Protein AF-A0A932K8K1-F1 (afdb_monomer_lite)

Structure (mmCIF, N/CA/C/O backbone):
data_AF-A0A932K8K1-F1
#
_entry.id   AF-A0A932K8K1-F1
#
loop_
_atom_site.group_PDB
_atom_site.id
_atom_site.type_symbol
_atom_site.label_atom_id
_atom_site.label_alt_id
_atom_site.label_comp_id
_atom_site.label_asym_id
_atom_site.label_entity_id
_atom_site.label_seq_id
_atom_site.pdbx_PDB_ins_code
_atom_site.Cartn_x
_atom_site.Cartn_y
_atom_site.Cartn_z
_atom_site.occupancy
_atom_site.B_iso_or_equiv
_atom_site.auth_seq_id
_atom_site.auth_comp_id
_atom_site.auth_asym_id
_atom_site.auth_atom_id
_atom_site.pdbx_PDB_model_num
ATOM 1 N N . MET A 1 1 ? -34.061 33.941 15.077 1.00 43.28 1 MET A N 1
ATOM 2 C CA . MET A 1 1 ? -33.560 33.214 13.891 1.00 43.28 1 MET A CA 1
ATOM 3 C C . MET A 1 1 ? -32.746 32.029 14.382 1.00 43.28 1 MET A C 1
ATOM 5 O O . MET A 1 1 ? -31.820 32.251 15.146 1.00 43.28 1 MET A O 1
ATOM 9 N N . SER A 1 2 ? -33.137 30.806 14.022 1.00 55.41 2 SER A N 1
ATOM 10 C CA . SER A 1 2 ? -32.400 29.568 14.315 1.00 55.41 2 SER A CA 1
ATOM 11 C C . SER A 1 2 ? -31.718 29.115 13.027 1.00 55.41 2 SER A C 1
ATOM 13 O O . SER A 1 2 ? -32.396 28.988 12.009 1.00 55.41 2 SER A O 1
ATOM 15 N N . THR A 1 3 ? -30.405 28.893 13.063 1.00 62.25 3 THR A N 1
ATOM 16 C CA . THR A 1 3 ? -29.659 28.274 11.960 1.00 62.25 3 THR A CA 1
ATOM 17 C C . THR A 1 3 ? -29.418 26.815 12.320 1.00 62.25 3 THR A C 1
ATOM 19 O O . THR A 1 3 ? -28.753 26.521 13.311 1.00 62.25 3 THR A O 1
ATOM 22 N N . HIS A 1 4 ? -29.953 25.894 11.523 1.00 63.59 4 HIS A N 1
ATOM 23 C CA . HIS A 1 4 ? -29.689 24.466 11.674 1.00 63.59 4 HIS A CA 1
ATOM 24 C C . HIS A 1 4 ? -28.389 24.113 10.942 1.00 63.59 4 HIS A C 1
ATOM 26 O O . HIS A 1 4 ? -28.343 24.122 9.714 1.00 63.59 4 HIS A O 1
ATOM 32 N N . PHE A 1 5 ? -27.331 23.799 11.691 1.00 62.91 5 PHE A N 1
ATOM 33 C CA . PHE A 1 5 ? -26.069 23.310 11.134 1.00 62.91 5 PHE A CA 1
ATOM 34 C C . PHE A 1 5 ? -26.145 21.794 10.919 1.00 62.91 5 PHE A C 1
ATOM 36 O O . PHE A 1 5 ? -25.765 21.003 11.779 1.00 62.91 5 PHE A O 1
ATOM 43 N N . PHE A 1 6 ? -26.659 21.376 9.764 1.00 62.94 6 PHE A N 1
ATOM 44 C CA . PHE A 1 6 ? -26.517 19.994 9.309 1.00 62.94 6 PHE A CA 1
ATOM 45 C C . PHE A 1 6 ? -25.102 19.785 8.752 1.00 62.94 6 PHE A C 1
ATOM 47 O O . PHE A 1 6 ? -24.690 20.495 7.841 1.00 62.94 6 PHE A O 1
ATOM 54 N N . GLY A 1 7 ? -24.366 18.803 9.285 1.00 61.94 7 GLY A N 1
ATOM 55 C CA . GLY A 1 7 ? -23.117 18.314 8.678 1.00 61.94 7 GLY A CA 1
ATOM 56 C C . GLY A 1 7 ? -21.824 18.553 9.461 1.00 61.94 7 GLY A C 1
ATOM 57 O O . GLY A 1 7 ? -20.810 17.964 9.105 1.00 61.94 7 GLY A O 1
ATOM 58 N N . ILE A 1 8 ? -21.839 19.325 10.553 1.00 65.94 8 ILE A N 1
ATOM 59 C CA . ILE A 1 8 ? -20.686 19.409 11.466 1.00 65.94 8 ILE A CA 1
ATOM 60 C C . ILE A 1 8 ? -20.821 18.276 12.489 1.00 65.94 8 ILE A C 1
ATOM 62 O O . ILE A 1 8 ? -21.490 18.423 13.509 1.00 65.94 8 ILE A O 1
ATOM 66 N N . LYS A 1 9 ? -20.248 17.109 12.182 1.00 66.31 9 LYS A N 1
ATOM 67 C CA . LYS A 1 9 ? -20.046 16.031 13.159 1.00 66.31 9 LYS A CA 1
ATOM 68 C C . LYS A 1 9 ? -18.589 16.043 13.602 1.00 66.31 9 LYS A C 1
ATOM 70 O O . LYS A 1 9 ? -17.698 16.049 12.758 1.00 66.31 9 LYS A O 1
ATOM 75 N N . GLU A 1 10 ? -18.350 15.996 14.908 1.00 73.56 10 GLU A N 1
ATOM 76 C CA . GLU A 1 10 ? -17.034 15.626 15.426 1.00 73.56 10 GLU A CA 1
ATOM 77 C C . GLU A 1 10 ? -16.795 14.148 15.107 1.00 73.56 10 GLU A C 1
ATOM 79 O O . GLU A 1 10 ? -17.395 13.253 15.704 1.00 73.56 10 GLU A O 1
ATOM 84 N N . TRP A 1 11 ? -15.962 13.886 14.104 1.00 77.12 11 TRP A N 1
ATOM 85 C CA . TRP A 1 11 ? -15.469 12.547 13.822 1.00 77.12 11 TRP A CA 1
ATOM 86 C C . TRP A 1 11 ? -14.117 12.367 14.489 1.00 77.12 11 TRP A C 1
ATOM 88 O O . TRP A 1 11 ? -13.108 12.917 14.051 1.00 77.12 11 TRP A O 1
ATOM 98 N N . THR A 1 12 ? -14.106 11.572 15.552 1.00 84.69 12 THR A N 1
ATOM 99 C CA . THR A 1 12 ? -12.870 11.089 16.158 1.00 84.69 12 THR A CA 1
ATOM 100 C C . THR A 1 12 ? -12.443 9.828 15.421 1.00 84.69 12 THR A C 1
ATOM 102 O O . THR A 1 12 ? -13.125 8.807 15.484 1.00 84.69 12 THR A O 1
ATOM 105 N N . PHE A 1 13 ? -11.318 9.896 14.714 1.00 84.75 13 PHE A N 1
ATOM 106 C CA . PHE A 1 13 ? -10.721 8.739 14.056 1.00 84.75 13 PHE A CA 1
ATOM 107 C C . PHE A 1 13 ? -9.668 8.109 14.966 1.00 84.75 13 PHE A C 1
ATOM 109 O O . PHE A 1 13 ? -8.772 8.796 15.457 1.00 84.75 13 PHE A O 1
ATOM 116 N N . SER A 1 14 ? -9.755 6.796 15.172 1.00 90.75 14 SER A N 1
ATOM 117 C CA . SER A 1 14 ? -8.705 6.021 15.833 1.00 90.75 14 SER A CA 1
ATOM 118 C C . SER A 1 14 ? -7.799 5.406 14.777 1.00 90.75 14 SER A C 1
ATOM 120 O O . SER A 1 14 ? -8.255 4.648 13.924 1.00 90.75 14 SER A O 1
ATOM 122 N N . TYR A 1 15 ? -6.511 5.735 14.831 1.00 92.25 15 TYR A N 1
ATOM 123 C CA . TYR A 1 15 ? -5.514 5.082 13.991 1.00 92.25 15 TYR A CA 1
ATOM 124 C C . TYR A 1 15 ? -5.437 3.586 14.329 1.00 92.25 15 TYR A C 1
ATOM 126 O O . TYR A 1 15 ? -5.311 3.229 15.500 1.00 92.25 15 TYR A O 1
ATOM 134 N N . SER A 1 16 ? -5.494 2.726 13.309 1.00 92.31 16 SER A N 1
ATOM 135 C CA . SER A 1 16 ? -5.326 1.276 13.451 1.00 92.31 16 SER A CA 1
ATOM 136 C C . SER A 1 16 ? -3.922 0.842 13.026 1.00 92.31 16 SER A C 1
ATOM 138 O O . SER A 1 16 ? -3.135 0.383 13.851 1.00 92.31 16 SER A O 1
ATOM 140 N N . HIS A 1 17 ? -3.597 0.999 11.743 1.00 92.38 17 HIS A N 1
ATOM 141 C CA . HIS A 1 17 ? -2.329 0.594 11.150 1.00 92.38 17 HIS A CA 1
ATOM 142 C C . HIS A 1 17 ? -2.073 1.310 9.814 1.00 92.38 17 HIS A C 1
ATOM 144 O O . HIS A 1 17 ? -2.940 1.987 9.263 1.00 92.38 17 HIS A O 1
ATOM 150 N N . SER A 1 18 ? -0.855 1.149 9.296 1.00 90.56 18 SER A N 1
ATOM 151 C CA . SER A 1 18 ? -0.448 1.611 7.967 1.00 90.56 18 SER A CA 1
ATOM 152 C C . SER A 1 18 ? -0.294 0.416 7.035 1.00 90.56 18 SER A C 1
ATOM 154 O O . SER A 1 18 ? 0.268 -0.603 7.436 1.00 90.56 18 SER A O 1
ATOM 156 N N . VAL A 1 19 ? -0.763 0.545 5.795 1.00 89.44 19 VAL A N 1
ATOM 157 C CA . VAL A 1 19 ? -0.723 -0.537 4.806 1.00 89.44 19 VAL A CA 1
ATOM 158 C C . VAL A 1 19 ? 0.353 -0.260 3.765 1.00 89.44 19 VAL A C 1
ATOM 160 O O . VAL A 1 19 ? 0.373 0.781 3.110 1.00 89.44 19 VAL A O 1
ATOM 163 N N . GLY A 1 20 ? 1.243 -1.238 3.607 1.00 88.38 20 GLY A N 1
ATOM 164 C CA . GLY A 1 20 ? 2.336 -1.215 2.644 1.00 88.38 20 GLY A CA 1
ATOM 165 C C . GLY A 1 20 ? 3.526 -0.345 3.037 1.00 88.38 20 GLY A C 1
ATOM 166 O O . GLY A 1 20 ? 3.618 0.220 4.124 1.00 88.38 20 GLY A O 1
ATOM 167 N N . ARG A 1 21 ? 4.490 -0.280 2.119 1.00 88.31 21 ARG A N 1
ATOM 168 C CA . ARG A 1 21 ? 5.770 0.407 2.298 1.00 88.31 21 ARG A CA 1
ATOM 169 C C . ARG A 1 21 ? 6.042 1.311 1.108 1.00 88.31 21 ARG A C 1
ATOM 171 O O . ARG A 1 21 ? 5.754 0.930 -0.024 1.00 88.31 21 ARG A O 1
ATOM 178 N N . ASN A 1 22 ? 6.653 2.471 1.350 1.00 88.12 22 ASN A N 1
ATOM 179 C CA . ASN A 1 22 ? 7.169 3.287 0.256 1.00 88.12 22 ASN A CA 1
ATOM 180 C C . ASN A 1 22 ? 8.336 2.554 -0.422 1.00 88.12 22 ASN A C 1
ATOM 182 O O . ASN A 1 22 ? 9.351 2.250 0.213 1.00 88.12 22 ASN A O 1
ATOM 186 N N . GLU A 1 23 ? 8.181 2.231 -1.697 1.00 84.00 23 GLU A N 1
ATOM 187 C CA . GLU A 1 23 ? 9.174 1.481 -2.460 1.00 84.00 23 GLU A CA 1
ATOM 188 C C . GLU A 1 23 ? 9.170 1.929 -3.915 1.00 84.00 23 GLU A C 1
ATOM 190 O O . GLU A 1 23 ? 8.131 2.305 -4.436 1.00 84.00 23 GLU A O 1
ATOM 195 N N . PHE A 1 24 ? 10.324 1.884 -4.580 1.00 76.19 24 PHE A N 1
ATOM 196 C CA . PHE A 1 24 ? 10.438 2.230 -6.000 1.00 76.19 24 PHE A CA 1
ATOM 197 C C . PHE A 1 24 ? 10.075 1.078 -6.951 1.00 76.19 24 PHE A C 1
ATOM 199 O O . PHE A 1 24 ? 9.785 1.326 -8.114 1.00 76.19 24 PHE A O 1
ATOM 206 N N . ALA A 1 25 ? 10.118 -0.165 -6.474 1.00 75.19 25 ALA A N 1
ATOM 207 C CA . ALA A 1 25 ? 9.859 -1.388 -7.234 1.00 75.19 25 ALA A CA 1
ATOM 208 C C . ALA A 1 25 ? 9.201 -2.434 -6.313 1.00 75.19 25 ALA A C 1
ATOM 210 O O . ALA A 1 25 ? 8.867 -2.118 -5.179 1.00 75.19 25 ALA A O 1
ATOM 211 N N . GLY A 1 26 ? 9.003 -3.677 -6.754 1.00 80.56 26 GLY A N 1
ATOM 212 C CA . GLY A 1 26 ? 8.563 -4.748 -5.844 1.00 80.56 26 GLY A CA 1
ATOM 213 C C . GLY A 1 26 ? 7.092 -4.643 -5.442 1.00 80.56 26 GLY A C 1
ATOM 214 O O . GLY A 1 26 ? 6.263 -4.328 -6.283 1.00 80.56 26 GLY A O 1
ATOM 215 N N . THR A 1 27 ? 6.728 -4.939 -4.197 1.00 84.00 27 THR A N 1
ATOM 216 C CA . THR A 1 27 ? 5.322 -4.979 -3.740 1.00 84.00 27 THR A CA 1
ATOM 217 C C . THR A 1 27 ? 4.873 -3.710 -3.011 1.00 84.00 27 THR A C 1
ATOM 219 O O . THR A 1 27 ? 3.706 -3.606 -2.642 1.00 84.00 27 THR A O 1
ATOM 222 N N . GLY A 1 28 ? 5.758 -2.727 -2.821 1.00 87.81 28 GLY A N 1
ATOM 223 C CA . GLY A 1 28 ? 5.411 -1.463 -2.174 1.00 87.81 28 GLY A CA 1
ATOM 224 C C . GLY A 1 28 ? 4.589 -0.491 -3.030 1.00 87.81 28 GLY A C 1
ATOM 225 O O . GLY A 1 28 ? 4.217 -0.755 -4.177 1.00 87.81 28 GLY A O 1
ATOM 226 N N . PHE A 1 29 ? 4.312 0.674 -2.453 1.00 88.69 29 PHE A N 1
ATOM 227 C CA . PHE A 1 29 ? 3.567 1.754 -3.090 1.00 88.69 29 PHE A CA 1
ATOM 228 C C . PHE A 1 29 ? 4.489 2.933 -3.403 1.00 88.69 29 PHE A C 1
ATOM 230 O O . PHE A 1 29 ? 5.206 3.430 -2.530 1.00 88.69 29 PHE A O 1
ATOM 237 N N . ARG A 1 30 ? 4.399 3.448 -4.631 1.00 86.69 30 ARG A N 1
ATOM 238 C CA . ARG A 1 30 ? 5.009 4.707 -5.050 1.00 86.69 30 ARG A CA 1
ATOM 239 C C . ARG A 1 30 ? 3.952 5.623 -5.641 1.00 86.69 30 ARG A C 1
ATOM 241 O O . ARG A 1 30 ? 3.353 5.297 -6.655 1.00 86.69 30 ARG A O 1
ATOM 248 N N . ASN A 1 31 ? 3.728 6.769 -5.002 1.00 88.56 31 ASN A N 1
ATOM 249 C CA . ASN A 1 31 ? 2.790 7.774 -5.510 1.00 88.56 31 ASN A CA 1
ATOM 250 C C . ASN A 1 31 ? 1.389 7.176 -5.822 1.00 88.56 31 ASN A C 1
ATOM 252 O O . ASN A 1 31 ? 0.937 7.222 -6.969 1.00 88.56 31 ASN A O 1
ATOM 256 N N . PRO 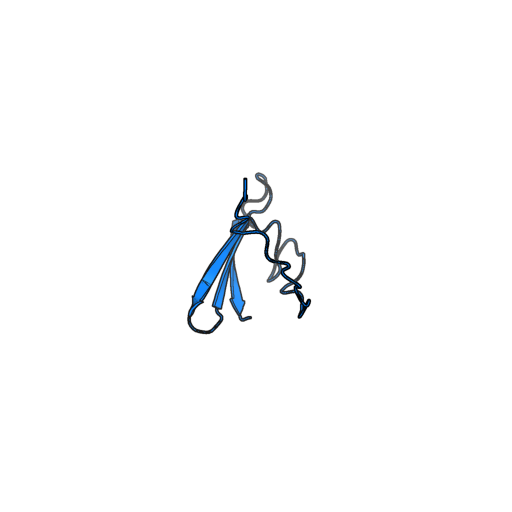A 1 32 ? 0.712 6.556 -4.830 1.00 90.00 32 PRO A N 1
ATOM 257 C CA . PRO A 1 32 ? -0.661 6.094 -5.014 1.00 90.00 32 PRO A CA 1
ATOM 258 C C . PRO A 1 32 ? -1.577 7.288 -5.303 1.00 90.00 32 PRO A C 1
ATOM 260 O O . PRO A 1 32 ? -1.459 8.327 -4.652 1.00 90.00 32 PRO A O 1
ATOM 263 N N . LEU A 1 33 ? -2.449 7.141 -6.298 1.00 91.50 33 LEU A N 1
ATOM 264 C CA . LEU A 1 33 ? -3.361 8.197 -6.739 1.00 91.50 33 LEU A CA 1
ATOM 265 C C . LEU A 1 33 ? -4.775 7.975 -6.204 1.00 91.50 33 LEU A C 1
ATOM 267 O O . LEU A 1 33 ? -5.384 8.904 -5.688 1.00 91.50 33 LEU A O 1
ATOM 271 N N . ASP A 1 34 ? -5.275 6.751 -6.354 1.00 93.56 34 ASP A N 1
ATOM 272 C CA . ASP A 1 34 ? -6.639 6.375 -5.995 1.00 93.56 34 ASP A CA 1
ATOM 273 C C . ASP A 1 34 ? -6.710 4.884 -5.639 1.00 93.56 34 ASP A C 1
ATOM 275 O O . ASP A 1 34 ? -5.789 4.117 -5.956 1.00 93.56 34 ASP A O 1
ATOM 279 N N . LEU A 1 35 ? -7.796 4.474 -4.986 1.00 94.31 35 LEU A N 1
ATOM 280 C CA . LEU A 1 35 ? -8.064 3.088 -4.629 1.00 94.31 35 LEU A CA 1
ATOM 281 C C . LEU A 1 35 ? -9.529 2.700 -4.839 1.00 94.31 35 LEU A C 1
ATOM 283 O O . LEU A 1 35 ? -10.435 3.519 -4.723 1.00 94.31 35 LEU A O 1
ATOM 287 N N . ALA A 1 36 ? -9.755 1.413 -5.081 1.00 96.56 36 ALA A N 1
ATOM 288 C CA . ALA A 1 36 ? -11.077 0.803 -5.103 1.00 96.56 36 ALA A CA 1
ATOM 289 C C . ALA A 1 36 ? -11.134 -0.369 -4.117 1.00 96.56 36 ALA A C 1
ATOM 291 O O . ALA A 1 36 ? -10.233 -1.211 -4.094 1.00 96.56 36 ALA A O 1
ATOM 292 N N . LEU A 1 37 ? -12.207 -0.418 -3.324 1.00 96.06 37 LEU A N 1
ATOM 293 C CA . LEU A 1 37 ? -12.507 -1.532 -2.427 1.00 96.06 37 LEU A CA 1
ATOM 294 C C . LEU A 1 37 ? -13.318 -2.588 -3.186 1.00 96.06 37 LEU A C 1
ATOM 296 O O . LEU A 1 37 ? -14.336 -2.272 -3.803 1.00 96.06 37 LEU A O 1
ATOM 300 N N . GLY A 1 38 ? -12.841 -3.825 -3.157 1.00 95.50 38 GLY A N 1
ATOM 301 C CA . GLY A 1 38 ? -13.518 -5.005 -3.675 1.00 95.50 38 GLY A CA 1
ATOM 302 C C . GLY A 1 38 ? -14.235 -5.790 -2.577 1.00 95.50 38 GLY A C 1
ATOM 303 O O . GLY A 1 38 ? -14.346 -5.350 -1.435 1.00 95.50 38 GLY A O 1
ATOM 304 N N . ALA A 1 39 ? -14.729 -6.973 -2.944 1.00 95.38 39 ALA A N 1
ATOM 305 C CA . ALA A 1 39 ? -15.193 -7.956 -1.969 1.00 95.38 39 ALA A CA 1
ATOM 306 C C . ALA A 1 39 ? -14.013 -8.522 -1.158 1.00 95.38 39 ALA A C 1
ATOM 308 O O . ALA A 1 39 ? -12.864 -8.425 -1.591 1.00 95.38 39 ALA A O 1
ATOM 309 N N . ASP A 1 40 ? -14.319 -9.131 -0.009 1.00 95.25 40 ASP A N 1
ATOM 310 C CA . ASP A 1 40 ? -13.360 -9.879 0.818 1.00 95.25 40 ASP A CA 1
ATOM 311 C C . ASP A 1 40 ? -12.103 -9.073 1.198 1.00 95.25 40 ASP A C 1
ATOM 313 O O . ASP A 1 40 ? -10.979 -9.564 1.112 1.00 95.25 40 ASP A O 1
ATOM 317 N N . ASP A 1 41 ? -12.303 -7.803 1.567 1.00 94.00 41 ASP A N 1
ATOM 318 C CA . ASP A 1 41 ? -11.258 -6.862 1.999 1.00 94.00 41 ASP A CA 1
ATOM 319 C C . ASP A 1 41 ? -10.134 -6.621 0.974 1.00 94.00 41 ASP A C 1
ATOM 321 O O . ASP A 1 41 ? -9.075 -6.081 1.302 1.00 94.00 41 ASP A O 1
ATOM 325 N N . VAL A 1 42 ? -10.362 -6.967 -0.297 1.00 95.81 42 VAL A N 1
ATOM 326 C CA . VAL A 1 42 ? -9.412 -6.707 -1.380 1.00 95.81 42 VAL A CA 1
ATOM 327 C C . VAL A 1 42 ? -9.418 -5.224 -1.740 1.00 95.81 42 VAL A C 1
ATOM 329 O O . VAL A 1 42 ? -10.460 -4.623 -1.993 1.00 95.81 42 VAL A O 1
ATOM 332 N N . VAL A 1 43 ? -8.231 -4.636 -1.847 1.00 95.38 43 VAL A N 1
ATOM 333 C CA . VAL A 1 43 ? -8.021 -3.248 -2.252 1.00 95.38 43 VAL A CA 1
ATOM 334 C C . VAL A 1 43 ? -7.157 -3.199 -3.497 1.00 95.38 43 VAL A C 1
ATOM 336 O O . VAL A 1 43 ? -6.050 -3.739 -3.536 1.00 95.38 43 VAL A O 1
ATOM 339 N N . TYR A 1 44 ? -7.653 -2.493 -4.504 1.00 94.62 44 TYR A N 1
ATOM 340 C CA . TYR A 1 44 ? -6.924 -2.167 -5.720 1.00 94.62 44 TYR A CA 1
ATOM 341 C C . TYR A 1 44 ? -6.423 -0.739 -5.612 1.00 94.62 44 TYR A C 1
ATOM 343 O O . TYR A 1 44 ? -7.219 0.181 -5.462 1.00 94.62 44 TYR A O 1
ATOM 351 N N . VAL A 1 45 ? -5.116 -0.534 -5.716 1.00 93.75 45 VAL A N 1
ATOM 352 C CA . VAL A 1 45 ? -4.502 0.791 -5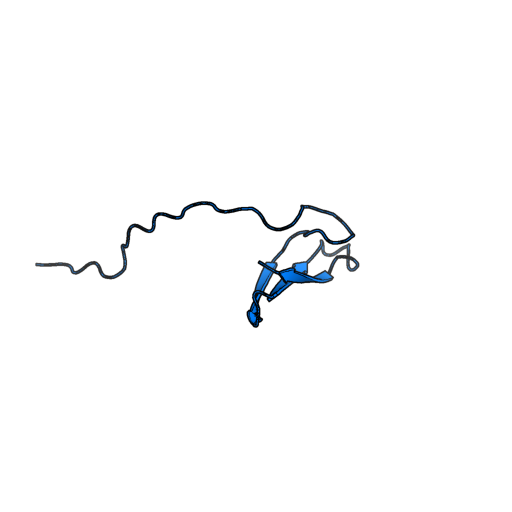.619 1.00 93.75 45 VAL A CA 1
ATOM 353 C C . VAL A 1 45 ? -3.881 1.153 -6.955 1.00 93.75 45 VAL A C 1
ATOM 355 O O . VAL A 1 45 ? -2.970 0.470 -7.433 1.00 93.75 45 VAL A O 1
ATOM 358 N N . VAL A 1 46 ? -4.332 2.260 -7.537 1.00 93.12 46 VAL A N 1
ATOM 359 C CA . VAL A 1 46 ? -3.710 2.853 -8.718 1.00 93.12 46 VAL A CA 1
ATOM 360 C C . VAL A 1 46 ? -2.404 3.504 -8.287 1.00 93.12 46 VAL A C 1
ATOM 362 O O . VAL A 1 46 ? -2.382 4.504 -7.566 1.00 93.12 46 VAL A O 1
ATOM 365 N N . ASN A 1 47 ? -1.298 2.919 -8.730 1.00 87.38 47 ASN A N 1
ATOM 366 C CA . ASN A 1 47 ? 0.045 3.381 -8.439 1.00 87.38 47 ASN A CA 1
ATOM 367 C C . ASN A 1 47 ? 0.632 4.014 -9.698 1.00 87.38 47 ASN A C 1
ATOM 369 O O . ASN A 1 47 ? 0.730 3.370 -10.745 1.00 87.38 47 ASN A O 1
ATOM 373 N N . ARG A 1 48 ? 0.975 5.299 -9.607 1.00 81.31 48 ARG A N 1
ATOM 374 C CA . ARG A 1 48 ? 1.504 6.059 -10.733 1.00 81.31 48 ARG A CA 1
ATOM 375 C C . ARG A 1 48 ? 2.862 6.610 -10.359 1.00 81.31 48 ARG A C 1
ATOM 377 O O . ARG A 1 48 ? 2.963 7.609 -9.658 1.00 81.31 48 ARG A O 1
ATOM 384 N N . SER A 1 49 ? 3.906 5.972 -10.865 1.00 78.31 49 SER A N 1
ATOM 385 C CA . SER A 1 49 ? 5.255 6.524 -10.792 1.00 78.31 49 SER A CA 1
ATOM 386 C C . SER A 1 49 ? 5.397 7.793 -11.646 1.00 78.31 49 SER A C 1
ATOM 388 O O . SER A 1 49 ? 4.460 8.250 -12.307 1.00 78.31 49 SER A O 1
ATOM 390 N N . TYR A 1 50 ? 6.576 8.401 -11.589 1.00 84.00 50 TYR A N 1
ATOM 391 C CA . TYR A 1 50 ? 6.904 9.604 -12.346 1.00 84.00 50 TYR A CA 1
ATOM 392 C C . TYR A 1 50 ? 6.744 9.391 -13.857 1.00 84.00 50 TYR A C 1
ATOM 394 O O . TYR A 1 50 ? 6.877 8.277 -14.356 1.00 84.00 50 TYR A O 1
ATOM 402 N N . GLU A 1 51 ? 6.507 10.473 -14.600 1.00 80.00 51 GLU A N 1
ATOM 403 C CA . GLU A 1 51 ? 6.303 10.439 -16.058 1.00 80.00 51 GLU A CA 1
ATOM 404 C C . GLU A 1 51 ? 7.441 9.735 -16.817 1.00 80.00 51 GLU A C 1
ATOM 406 O O . GLU A 1 51 ? 7.206 9.024 -17.788 1.00 80.00 51 GLU A O 1
ATOM 411 N N . ASN A 1 52 ? 8.676 9.865 -16.331 1.00 84.62 52 ASN A N 1
ATOM 412 C CA . ASN A 1 52 ? 9.861 9.231 -16.909 1.00 84.62 52 ASN A CA 1
ATOM 413 C C . ASN A 1 52 ? 10.057 7.753 -16.502 1.00 84.62 52 ASN A C 1
ATOM 415 O O . ASN A 1 52 ? 11.068 7.152 -16.868 1.00 84.62 52 ASN A O 1
ATOM 419 N N . ARG A 1 53 ? 9.138 7.175 -15.722 1.00 81.06 53 ARG A N 1
ATOM 420 C CA . ARG A 1 53 ? 9.220 5.831 -15.129 1.00 81.06 53 ARG A CA 1
ATOM 421 C C . ARG A 1 53 ? 7.929 5.040 -15.389 1.00 81.06 53 ARG A C 1
ATOM 423 O O . ARG A 1 53 ? 7.101 4.879 -14.488 1.00 81.06 53 ARG A O 1
ATOM 430 N N . PRO A 1 54 ? 7.739 4.532 -16.622 1.00 80.62 54 PRO A N 1
ATOM 431 C CA . PRO A 1 54 ? 6.548 3.761 -16.979 1.00 80.62 54 PRO A CA 1
ATOM 432 C C . PRO A 1 54 ? 6.454 2.417 -16.237 1.00 80.62 54 PRO A C 1
ATOM 434 O O . PRO A 1 54 ? 5.359 1.892 -16.067 1.00 80.62 54 PRO A O 1
ATOM 437 N N . ASP A 1 55 ? 7.578 1.889 -15.744 1.00 80.62 55 ASP A N 1
ATOM 438 C CA . ASP A 1 55 ? 7.685 0.662 -14.941 1.00 80.62 55 ASP A CA 1
ATOM 439 C C . ASP A 1 55 ? 6.869 0.703 -13.642 1.00 80.62 55 ASP A C 1
ATOM 441 O O . ASP A 1 55 ? 6.442 -0.337 -13.142 1.00 80.62 55 ASP A O 1
ATOM 445 N N . GLY A 1 56 ? 6.630 1.896 -13.098 1.00 80.81 56 GLY A N 1
ATOM 446 C CA . GLY A 1 56 ? 5.827 2.071 -11.892 1.00 80.81 56 GLY A CA 1
ATOM 447 C C . GLY A 1 56 ? 4.384 2.508 -12.148 1.00 80.81 56 GLY A C 1
ATOM 448 O O . GLY A 1 56 ? 3.715 2.910 -11.199 1.00 80.81 56 GLY A O 1
ATOM 449 N N . ILE A 1 57 ? 3.898 2.468 -13.395 1.00 88.25 57 ILE A N 1
ATOM 450 C CA . ILE A 1 57 ? 2.469 2.614 -13.703 1.00 88.25 57 ILE A CA 1
ATOM 451 C C . ILE A 1 57 ? 1.828 1.236 -13.574 1.00 88.25 57 ILE A C 1
ATOM 453 O O . ILE A 1 57 ? 1.999 0.374 -14.434 1.00 88.25 57 ILE A O 1
ATOM 457 N N . ARG A 1 58 ? 1.103 1.006 -12.480 1.00 89.38 58 ARG A N 1
ATOM 458 C CA . ARG A 1 58 ? 0.512 -0.303 -12.190 1.00 89.38 58 ARG A CA 1
ATOM 459 C C . ARG A 1 58 ? -0.679 -0.213 -11.248 1.00 89.38 58 ARG A C 1
ATOM 461 O O . ARG A 1 58 ? -0.913 0.808 -10.608 1.00 89.38 58 ARG A O 1
ATOM 468 N N . VAL A 1 59 ? -1.373 -1.336 -11.109 1.00 91.94 59 VAL A N 1
ATOM 469 C CA . VAL A 1 59 ? -2.334 -1.557 -10.029 1.00 91.94 59 VAL A CA 1
ATOM 470 C C . VAL A 1 59 ? -1.713 -2.524 -9.029 1.00 91.94 59 VAL A C 1
ATOM 472 O O . VAL A 1 59 ? -1.310 -3.625 -9.401 1.00 91.94 59 VAL A O 1
ATOM 475 N N . THR A 1 60 ? -1.615 -2.106 -7.771 1.00 91.56 60 THR A N 1
ATOM 476 C CA . THR A 1 60 ? -1.205 -2.980 -6.666 1.00 91.56 60 THR A CA 1
ATOM 477 C C . THR A 1 60 ? -2.455 -3.532 -5.991 1.00 91.56 60 THR A C 1
ATOM 479 O O . THR A 1 60 ? -3.396 -2.780 -5.746 1.00 91.56 60 THR A O 1
ATOM 482 N N . VAL A 1 61 ? -2.456 -4.827 -5.678 1.00 92.94 61 VAL A N 1
ATOM 483 C CA . VAL A 1 61 ? -3.553 -5.500 -4.971 1.00 92.94 61 VAL A CA 1
ATOM 484 C C . VAL A 1 61 ? -3.068 -5.913 -3.586 1.00 92.94 61 VAL A C 1
ATOM 486 O O . VAL A 1 61 ? -2.008 -6.529 -3.468 1.00 92.94 61 VAL A O 1
ATOM 489 N N . CYS A 1 62 ? -3.822 -5.569 -2.545 1.00 92.44 62 CYS A N 1
ATOM 490 C CA . CYS A 1 62 ? -3.578 -6.010 -1.172 1.00 92.44 62 CYS A CA 1
ATOM 491 C C . CYS A 1 62 ? -4.898 -6.301 -0.449 1.00 92.44 62 CYS A C 1
ATOM 493 O O . CYS A 1 62 ? -5.962 -5.973 -0.961 1.00 92.44 62 CYS A O 1
ATOM 495 N N . THR A 1 63 ? -4.824 -6.910 0.730 1.00 93.50 63 THR A N 1
ATOM 496 C CA . THR A 1 63 ? -5.971 -7.134 1.623 1.00 93.50 63 THR A CA 1
ATOM 497 C C . THR A 1 63 ? -5.829 -6.273 2.879 1.00 93.50 63 THR A C 1
ATOM 499 O O . THR A 1 63 ? -4.693 -6.032 3.306 1.00 93.50 63 THR A O 1
ATOM 502 N N . LEU A 1 64 ? -6.946 -5.793 3.434 1.00 88.69 64 LEU A N 1
ATOM 503 C CA . LEU A 1 64 ? -7.002 -5.037 4.698 1.00 88.69 64 LEU A CA 1
ATOM 504 C C . LEU A 1 64 ? -7.221 -5.930 5.923 1.00 88.69 64 LEU A C 1
ATOM 506 O O . LEU A 1 64 ? -7.756 -7.045 5.755 1.00 88.69 64 LEU A O 1
#

Sequence (64 aa):
MSTHFFGIKEWTFSYSHSVGRNEFAGTGFRNPLDLALGADDVVYVVNRSYENRPDGIRVTVCTL

pLDDT: mean 84.24, std 11.39, range [43.28, 96.56]

Foldseek 3Di:
DDDDDPDDDPDDDDDDDDDADDDPDDQGADQWDDWDADPPQKIWTQGDDDPVCVVRGDIHIDGD

Radius of gyration: 17.7 Å; chains: 1; bounding box: 44×43×33 Å

Secondary structure (DSSP, 8-state):
------S-----PPP----S-B-SSTTSBSSEEEEEE-STTEEEEEEE--TT-GGGEEEEEEE-

=== Feature glossary ===
Annotated list of the representations used here:

Nearest PDB structures. The Foldseek neighbor list gives the closest experimentally determined structures in the PDB, ranked by structural alignment. TM-score near 1 means near-identical fold; near 0.3 means only rough topology match. This is how one finds what a novel AlphaFold prediction most resembles in the solved-structure universe.

Foldseek 3Di. Foldseek's 3Di representation compresses backbone geometry into a per-residue letter drawn from a learned twenty-state alphabet. It captures the tertiary interaction pattern around each residue — which residues are packed against it in space, regardless of where they are in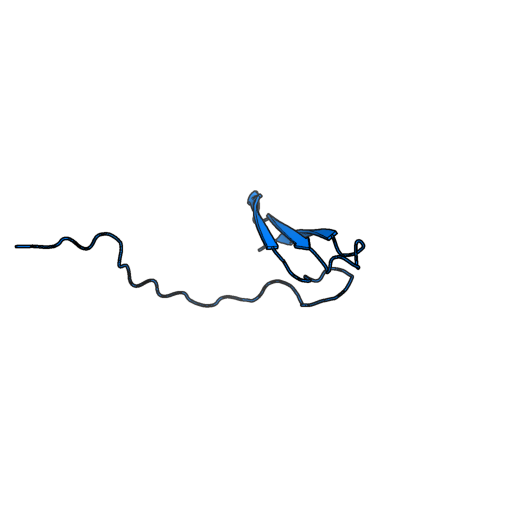 sequence.

Radius of gyration, Cα contacts, bounding box. Radius of gyration (Rg) is the root-mean-square distance of Cα atoms from their centroid — a single number for overall size and compactness. A globular domain of N residues has Rg ≈ 2.2·N^0.38 Å; an extended or disordered chain has a much larger Rg. The Cα contact count is the number of residue pairs whose Cα atoms are within 8 Å and are more than four positions apart in sequence — a standard proxy for tertiary packing density. The bounding box is the smallest axis-aligned box enclosing all Cα atoms.

InterPro / GO / CATH / organism. The annotation block draws on four external resources. InterPro: which protein families and domains the sequence belongs to. GO: standardized terms for what the protein does, what process it participates in, and where in the cell it acts. CATH: which structural fold it has in the CATH hierarchy. Organism: the species of origin.

mmCIF coordinates. The mmCIF block holds the 3D Cartesian coordinates of each backbone atom (N, Cα, C, O) in ångströms. mmCIF is the PDB's canonical archive format — a tagged-loop text representation of the atomic model.

pLDDT. pLDDT is the predicted lDDT-Cα score: AlphaFold's confidence that the local environment of each residue (all inter-atomic distances within 15 Å) is correctly placed. It is a per-residue number between 0 and 100, with higher meaning more reliable.

Backbone torsions (φ/ψ). φ (phi) and ψ (psi) are the two rotatable backbone dihedrals per residue: φ is the C(i-1)–N–Cα–C torsion, ψ is the N–Cα–C–N(i+1) torsion, both in degrees on (−180°, 180°]. α-helical residues cluster near (−60°, −45°); β-strand residues near (−120°, +130°). A Ramachandran plot is simply a scatter of (φ, ψ) for every residue.

B-factor. For experimental (PDB) structures, the B-factor (temperature factor) quantifies the positional spread of each atom in the crystal — a combination of thermal vibration and static disorder — in units of Å². High B-factors mark flexible loops or poorly resolved regions; low B-factors mark the rigid, well-ordered core.

Secondary structure (3-state, P-SEA). SS3 is a coarse helix/strand/coil call (letters a/b/c) made by the P-SEA algorithm from inter-Cα distances and dihedrals. It is less detailed than DSSP but needs only Cα positions.

Predicted aligned error. Predicted aligned error is AlphaFold's pairwise confidence. Unlike pLDDT (per-residue), PAE is per-residue-pair and captures whether two parts of the st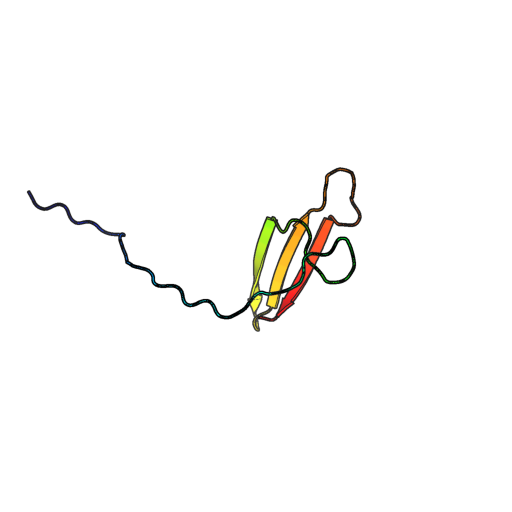ructure are correctly placed relative to each other. Units are ångströms of expected positional error.

Solvent-accessible surface area. Solvent-accessible surface area (SASA) is the area in Å² traced out by the centre of a 1.4 Å probe sphere (a water molecule) rolled over the protein's van der Waals surface (Shrake–Rupley / Lee–Richards construction). Buried residues have near-zero SASA; fully exposed residues can exceed 200 Å². The total SASA scales roughly with the number of surface residues.

Secondary structure (8-state, DSSP). The SS8 string is DSSP's per-residue secondary-structure call. α-helix (H) means an i→i+4 H-bond ladder; β-strand (E) means the residue participates in a β-sheet; 3₁₀ (G) and π (I) are tighter and wider helices; T/S are turns/bends; '-' is loop.

Rendered structure images. Structure images are PyMOL renders from six orthogonal camera directions. Cartoon representation draws helices as coils and strands as arrows; sticks shows the backbone as bonds; surface shows the solvent-exclud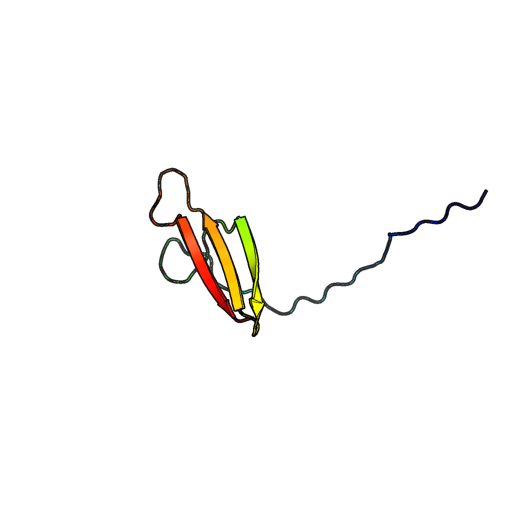ed envelope. Rainbow coloring maps sequence position to hue (blue→red, N→C); chain coloring assigns a distinct color per polypeptide.

Sequence. The amino-acid sequence is the protein's primary structure: the linear order of residues from 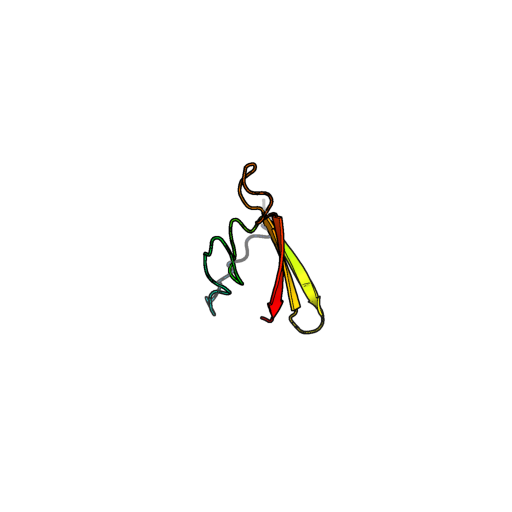the N-terminus to the C-terminus, written in one-letter code. Everything else here — the 3D coordinates, the secondary structure, the domain annotations — is ultimately a consequence of this string.

Contact-map, Ramachandran, and PAE plots. Three diagnostic plots accompany the record. The Cα contact map visualizes the tertiary structure as a 2D adjacency matrix (8 Å cutoff, sequence-local contacts suppressed). The Ramachandran plot shows the distribution of backbone (φ, ψ) torsions, with points in the α and β basins reflecting secondary structure content. The PAE plot shows AlphaFold's inter-residue confidence as a color matrix.